Protein AF-A0A7V9G1Q5-F1 (afdb_monomer)

Solvent-accessible surface area (backbone atoms only — not comparable to full-atom values): 4444 Å² total; per-residue (Å²): 132,69,66,67,59,53,56,53,49,53,50,50,54,54,49,52,52,52,53,49,51,52,50,53,52,60,54,56,74,40,44,73,58,48,41,51,54,25,50,74,74,33,95,44,71,66,55,10,53,52,49,38,51,52,47,50,55,51,46,66,75,45,47,89,77,60,61,90,92,54,66,59,81,79,75,101

Radius of gyration: 16.84 Å; Cα contacts (8 Å, |Δi|>4): 30; chains: 1; bounding box: 21×21×59 Å

Mean predicted aligned error: 3.98 Å

Structure (mmCIF, N/CA/C/O backbone):
data_AF-A0A7V9G1Q5-F1
#
_entry.id   AF-A0A7V9G1Q5-F1
#
loop_
_atom_site.group_PDB
_atom_site.id
_atom_site.type_symbol
_atom_site.label_atom_id
_atom_site.label_alt_id
_atom_site.label_comp_id
_atom_site.label_asym_id
_atom_site.label_entity_id
_atom_site.label_seq_id
_atom_site.pdbx_PDB_ins_code
_atom_site.Cartn_x
_atom_site.Cartn_y
_atom_site.Cartn_z
_atom_site.occupancy
_atom_site.B_iso_or_equiv
_atom_site.auth_seq_id
_atom_site.auth_comp_id
_atom_site.auth_asym_id
_atom_site.auth_atom_id
_atom_site.pdbx_PDB_model_num
ATOM 1 N N . MET A 1 1 ? -8.036 -6.290 41.419 1.00 55.12 1 MET A N 1
ATOM 2 C CA . MET A 1 1 ? -7.390 -5.249 40.581 1.00 55.12 1 MET A CA 1
ATOM 3 C C . MET A 1 1 ? -6.679 -5.807 39.336 1.00 55.12 1 MET A C 1
ATOM 5 O O . MET A 1 1 ? -6.103 -5.016 38.604 1.00 55.12 1 MET A O 1
ATOM 9 N N . SER A 1 2 ? -6.750 -7.115 39.036 1.00 62.12 2 SER A N 1
ATOM 10 C CA . SER A 1 2 ? -6.084 -7.709 37.857 1.00 62.12 2 SER A CA 1
ATOM 11 C C . SER A 1 2 ? -6.989 -7.863 36.622 1.00 62.12 2 SER A C 1
ATOM 13 O O . SER A 1 2 ? -6.479 -8.014 35.518 1.00 62.12 2 SER A O 1
ATOM 15 N N . GLU A 1 3 ? -8.315 -7.767 36.771 1.00 63.19 3 GLU A N 1
ATOM 16 C CA . GLU A 1 3 ? -9.273 -7.899 35.655 1.00 63.19 3 GLU A CA 1
ATOM 17 C C . GLU A 1 3 ? -9.288 -6.661 34.737 1.00 63.19 3 GLU A C 1
ATOM 19 O O . GLU A 1 3 ? -9.278 -6.788 33.515 1.00 63.19 3 GLU A O 1
ATOM 24 N N . THR A 1 4 ? -9.167 -5.456 35.304 1.00 68.94 4 THR A N 1
ATOM 25 C CA . THR A 1 4 ? -9.211 -4.182 34.556 1.00 68.94 4 THR A CA 1
ATOM 26 C C . THR A 1 4 ? -8.024 -4.002 33.592 1.00 68.94 4 THR A C 1
ATOM 28 O O . THR A 1 4 ? -8.137 -3.345 32.554 1.00 68.94 4 THR A O 1
ATOM 31 N N . GLY A 1 5 ? -6.869 -4.607 33.901 1.00 76.06 5 GLY A N 1
ATOM 32 C CA . GLY A 1 5 ? -5.690 -4.589 33.026 1.00 76.06 5 GLY A CA 1
ATOM 33 C C . GLY A 1 5 ? -5.866 -5.451 31.773 1.00 76.06 5 GLY A C 1
ATOM 34 O O . GLY A 1 5 ? -5.457 -5.043 30.685 1.00 76.06 5 GLY A O 1
ATOM 35 N N . SER A 1 6 ? -6.539 -6.598 31.913 1.00 84.06 6 SER A N 1
ATOM 36 C CA . SER A 1 6 ? -6.829 -7.520 30.810 1.00 84.06 6 SER A CA 1
ATOM 37 C C . SER A 1 6 ? -7.831 -6.924 29.818 1.00 84.06 6 SER A C 1
ATOM 39 O O . SER A 1 6 ? -7.640 -7.025 28.608 1.00 84.06 6 SER A O 1
ATOM 41 N N . GLU A 1 7 ? -8.877 -6.254 30.308 1.00 84.50 7 GLU A N 1
ATOM 42 C CA . GLU A 1 7 ? -9.875 -5.598 29.451 1.00 84.50 7 GLU A CA 1
ATOM 43 C C . GLU A 1 7 ? -9.282 -4.431 28.651 1.00 84.50 7 GLU A C 1
ATOM 45 O O . GLU A 1 7 ? -9.595 -4.245 27.472 1.00 84.50 7 GLU A O 1
ATOM 50 N N . THR A 1 8 ? -8.384 -3.661 29.273 1.00 91.00 8 THR A N 1
ATOM 51 C CA . THR A 1 8 ? -7.716 -2.536 28.607 1.00 91.00 8 THR A CA 1
ATOM 52 C C . THR A 1 8 ? -6.784 -3.027 27.496 1.00 91.00 8 THR A C 1
ATOM 54 O O . THR A 1 8 ? -6.773 -2.453 26.406 1.00 91.00 8 THR A O 1
ATOM 57 N N . GLU A 1 9 ? -6.032 -4.104 27.735 1.00 91.94 9 GLU A N 1
ATOM 58 C CA . GLU A 1 9 ? -5.172 -4.714 26.715 1.00 91.94 9 GLU A CA 1
ATOM 59 C C . GLU A 1 9 ? -5.985 -5.306 25.561 1.00 91.94 9 GLU A C 1
ATOM 61 O O . GLU A 1 9 ? -5.702 -5.021 24.398 1.00 91.94 9 GLU A O 1
ATOM 66 N N . A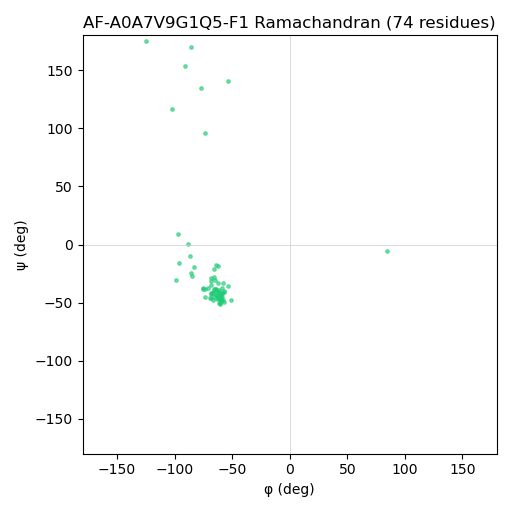LA A 1 10 ? -7.063 -6.034 25.866 1.00 92.81 10 ALA A N 1
ATOM 67 C CA . ALA A 1 10 ? -7.961 -6.569 24.846 1.00 92.81 10 ALA A CA 1
ATOM 68 C C . ALA A 1 10 ? -8.537 -5.458 23.950 1.00 92.81 10 ALA A C 1
ATOM 70 O O . ALA A 1 10 ? -8.600 -5.607 22.727 1.00 92.81 10 ALA A O 1
ATOM 71 N N . ARG A 1 11 ? -8.914 -4.311 24.535 1.00 93.88 11 ARG A N 1
ATOM 72 C CA . ARG A 1 11 ? -9.385 -3.152 23.766 1.00 93.88 11 ARG A CA 1
ATOM 73 C C . ARG A 1 11 ? -8.291 -2.579 22.863 1.00 93.88 11 ARG A C 1
ATOM 75 O O . ARG A 1 11 ? -8.598 -2.260 21.717 1.00 93.88 11 ARG A O 1
ATOM 82 N N . ARG A 1 12 ? -7.051 -2.450 23.350 1.00 94.75 12 ARG A N 1
ATOM 83 C CA . ARG A 1 12 ? -5.915 -1.954 22.551 1.00 94.75 12 ARG A CA 1
ATOM 84 C C . ARG A 1 12 ? -5.638 -2.851 21.351 1.00 94.75 12 ARG A C 1
ATOM 86 O O . ARG A 1 12 ? -5.605 -2.347 20.233 1.00 94.75 12 ARG A O 1
ATOM 93 N N . LEU A 1 13 ? -5.532 -4.160 21.575 1.00 95.19 13 LEU A N 1
ATOM 94 C CA . LEU A 1 13 ? -5.311 -5.146 20.514 1.00 95.19 13 LEU A CA 1
ATOM 95 C C . LEU A 1 13 ? -6.429 -5.110 19.465 1.00 95.19 13 LEU A C 1
ATOM 97 O O . LEU A 1 13 ? -6.164 -5.152 18.267 1.00 95.19 13 LEU A O 1
ATOM 101 N N . ALA A 1 14 ? -7.685 -4.976 19.902 1.00 95.88 14 ALA A N 1
ATOM 102 C CA . ALA A 1 14 ? -8.819 -4.859 18.991 1.00 95.88 14 ALA A CA 1
ATOM 103 C C . ALA A 1 14 ? -8.777 -3.571 18.150 1.00 95.88 14 ALA A C 1
ATOM 105 O O . ALA A 1 14 ? -9.144 -3.601 16.976 1.00 95.88 14 ALA A O 1
ATOM 106 N N . THR A 1 15 ? -8.353 -2.443 18.727 1.00 95.50 15 THR A N 1
ATOM 107 C CA . THR A 1 15 ? -8.162 -1.192 17.978 1.00 95.50 15 THR A CA 1
ATOM 108 C C . THR A 1 15 ? -7.024 -1.331 16.971 1.00 95.50 15 THR A C 1
ATOM 110 O O . THR A 1 15 ? -7.231 -1.053 15.796 1.00 95.50 15 THR A O 1
ATOM 113 N N . GLU A 1 16 ? -5.874 -1.859 17.392 1.00 95.06 16 GLU A N 1
ATOM 114 C CA . GLU A 1 16 ? -4.714 -2.063 16.519 1.00 95.06 16 GLU A CA 1
ATOM 115 C C . GLU A 1 16 ? -5.047 -2.974 15.327 1.00 95.06 16 GLU A C 1
ATOM 117 O O . GLU A 1 16 ? -4.690 -2.674 14.189 1.00 95.06 16 GLU A O 1
ATOM 122 N N . ALA A 1 17 ? -5.793 -4.056 15.565 1.00 96.12 17 ALA A N 1
ATOM 123 C CA . ALA A 1 17 ? -6.250 -4.947 14.505 1.00 96.12 17 ALA A CA 1
ATOM 124 C C . ALA A 1 17 ? -7.165 -4.231 13.497 1.00 96.12 17 ALA A C 1
ATOM 126 O O . ALA A 1 17 ? -7.035 -4.444 12.294 1.00 96.12 17 ALA A O 1
ATOM 127 N N . ARG A 1 18 ? -8.072 -3.362 13.964 1.00 96.38 18 ARG A N 1
ATOM 128 C CA . ARG A 1 18 ? -8.954 -2.579 13.082 1.00 96.38 18 ARG A CA 1
ATOM 129 C C . ARG A 1 18 ? -8.179 -1.560 12.258 1.00 96.38 18 ARG A C 1
ATOM 131 O O . ARG A 1 18 ? -8.467 -1.411 11.075 1.00 96.38 18 ARG A O 1
ATOM 138 N N . ASP A 1 19 ? -7.216 -0.880 12.868 1.00 96.12 19 ASP A N 1
ATOM 139 C CA . ASP A 1 19 ? -6.389 0.110 12.178 1.00 96.12 19 ASP A CA 1
ATOM 140 C C . ASP A 1 19 ? -5.512 -0.556 11.116 1.00 96.12 19 ASP A C 1
ATOM 142 O O . ASP A 1 19 ? -5.417 -0.061 9.993 1.00 96.12 19 ASP A O 1
ATOM 146 N N . ARG A 1 20 ? -4.956 -1.732 11.431 1.00 97.25 20 ARG A N 1
ATOM 147 C CA . ARG A 1 20 ? -4.228 -2.553 10.465 1.00 97.25 20 ARG A CA 1
ATOM 148 C C . ARG A 1 20 ? -5.105 -2.962 9.280 1.00 97.25 20 ARG A C 1
ATOM 150 O O . ARG A 1 20 ? -4.675 -2.794 8.146 1.00 97.25 20 ARG A O 1
ATOM 157 N N . VAL A 1 21 ? -6.315 -3.469 9.532 1.00 97.81 21 VAL A N 1
ATOM 158 C CA . VAL A 1 21 ? -7.249 -3.871 8.462 1.00 97.81 21 VAL A CA 1
ATOM 159 C C . VAL A 1 21 ? -7.583 -2.686 7.559 1.00 97.81 21 VAL A C 1
ATOM 161 O O . VAL A 1 21 ? -7.484 -2.812 6.345 1.00 97.81 21 VAL A O 1
ATOM 164 N N . ARG A 1 22 ? -7.896 -1.519 8.135 1.00 97.06 22 ARG A N 1
ATOM 165 C CA . ARG A 1 22 ? -8.173 -0.301 7.354 1.00 97.06 22 ARG A CA 1
ATOM 166 C C . ARG A 1 22 ? -6.994 0.098 6.472 1.00 97.06 22 ARG A C 1
ATOM 168 O O . ARG A 1 22 ? -7.182 0.393 5.300 1.00 97.06 22 ARG A O 1
ATOM 175 N N . PHE A 1 23 ? -5.780 0.072 7.019 1.00 98.31 23 PHE A N 1
ATOM 176 C CA . PHE A 1 23 ? -4.574 0.346 6.243 1.00 98.31 23 PHE A CA 1
ATOM 177 C C . PHE A 1 23 ? -4.383 -0.657 5.094 1.00 98.31 23 PHE A C 1
ATOM 179 O O . PHE A 1 23 ? -4.064 -0.244 3.983 1.00 98.31 23 PHE A O 1
ATOM 186 N N . GLU A 1 24 ? -4.576 -1.956 5.343 1.00 98.25 24 GLU A N 1
ATOM 187 C CA . GLU A 1 24 ? -4.459 -2.993 4.310 1.00 98.25 24 GLU A CA 1
ATOM 188 C C . GLU A 1 24 ? -5.498 -2.787 3.192 1.00 98.25 24 GLU A C 1
ATOM 190 O O . GLU A 1 24 ? -5.137 -2.834 2.015 1.00 98.25 24 GLU A O 1
ATOM 195 N N . GLU A 1 25 ? -6.753 -2.484 3.537 1.00 98.25 25 GLU A N 1
ATOM 196 C CA . GLU A 1 25 ? -7.822 -2.168 2.578 1.00 98.25 25 GLU A CA 1
ATOM 197 C C . GLU A 1 25 ? -7.486 -0.932 1.728 1.00 98.25 25 GLU A C 1
ATOM 199 O O . GLU A 1 25 ? -7.512 -1.000 0.494 1.00 98.25 25 GLU A O 1
ATOM 204 N N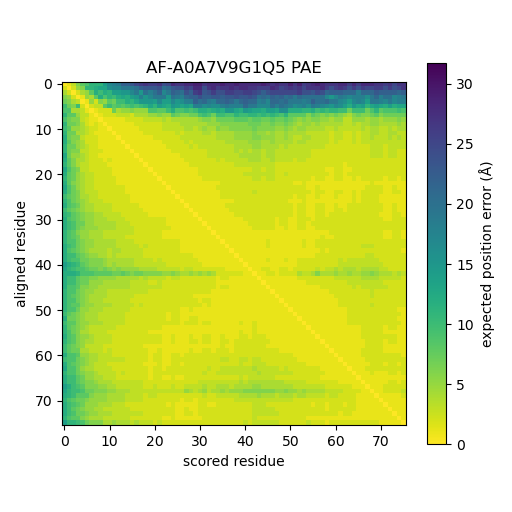 . ASP A 1 26 ? -7.107 0.175 2.371 1.00 98.06 26 ASP A N 1
ATOM 205 C CA . ASP A 1 26 ? -6.772 1.427 1.688 1.00 98.06 26 ASP A CA 1
ATOM 206 C C . ASP A 1 26 ? -5.531 1.270 0.791 1.00 98.06 26 ASP A C 1
ATOM 208 O O . ASP A 1 26 ? -5.480 1.805 -0.320 1.00 98.06 26 ASP A O 1
ATOM 212 N N . ALA A 1 27 ? -4.527 0.507 1.236 1.00 98.19 27 ALA A N 1
ATOM 213 C CA . ALA A 1 27 ? -3.319 0.252 0.459 1.00 98.19 27 ALA A CA 1
ATOM 214 C C . ALA A 1 27 ? -3.616 -0.623 -0.767 1.00 98.19 27 ALA A C 1
ATOM 216 O O . ALA A 1 27 ? -3.122 -0.341 -1.863 1.00 98.19 27 ALA A O 1
ATOM 217 N N . LEU A 1 28 ? -4.434 -1.671 -0.622 1.00 98.12 28 LEU A N 1
ATOM 218 C CA . LEU A 1 28 ? -4.822 -2.545 -1.735 1.00 98.12 28 LEU A CA 1
ATOM 219 C C . LEU A 1 28 ? -5.724 -1.833 -2.752 1.00 98.12 28 LEU A C 1
ATOM 221 O O . LEU A 1 28 ? -5.637 -2.122 -3.948 1.00 98.12 28 LEU A O 1
ATOM 225 N N . ALA A 1 29 ? -6.511 -0.842 -2.326 1.00 98.19 29 ALA A N 1
ATOM 226 C CA . ALA A 1 29 ? -7.266 0.023 -3.234 1.00 98.19 29 ALA A CA 1
ATOM 227 C C . ALA A 1 29 ? -6.362 0.850 -4.177 1.00 98.19 29 ALA A C 1
ATOM 229 O O . ALA A 1 29 ? -6.812 1.319 -5.224 1.00 98.19 29 ALA A O 1
ATOM 230 N N . LEU A 1 30 ? -5.072 1.007 -3.850 1.00 97.94 30 LEU A N 1
ATOM 231 C CA . LEU A 1 30 ? -4.077 1.661 -4.706 1.00 97.94 30 LEU A CA 1
ATOM 232 C C . LEU A 1 30 ? -3.377 0.703 -5.686 1.00 97.94 30 LEU A C 1
ATOM 234 O O . LEU A 1 30 ? -2.547 1.167 -6.46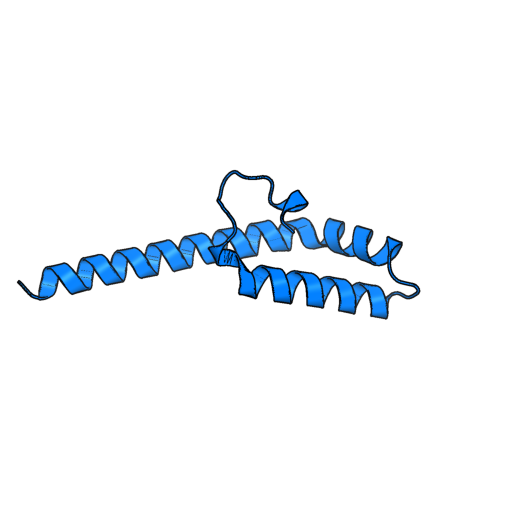9 1.00 97.94 30 LEU A O 1
ATOM 238 N N . SER A 1 31 ? -3.712 -0.590 -5.696 1.00 97.94 31 SER A N 1
ATOM 239 C CA . SER A 1 31 ? -3.013 -1.631 -6.471 1.00 97.94 31 SER A CA 1
ATOM 240 C C . SER A 1 31 ? -2.818 -1.288 -7.948 1.00 97.94 31 SER A C 1
ATOM 242 O O . SER A 1 31 ? -1.690 -1.332 -8.436 1.00 97.94 31 SER A O 1
ATOM 244 N N . ASP A 1 32 ? -3.860 -0.831 -8.643 1.00 98.00 32 ASP A N 1
ATOM 245 C CA . ASP A 1 32 ? -3.763 -0.412 -10.049 1.00 98.00 32 ASP A CA 1
ATOM 246 C C . ASP A 1 32 ? -2.822 0.785 -10.262 1.00 98.00 32 ASP A C 1
ATOM 248 O O . ASP A 1 32 ? -2.190 0.935 -11.310 1.00 98.00 32 ASP A O 1
ATOM 252 N N . GLN A 1 33 ? -2.741 1.700 -9.294 1.00 97.94 33 GLN A N 1
ATOM 253 C CA . GLN A 1 33 ? -1.822 2.839 -9.359 1.00 97.94 33 GLN A CA 1
ATOM 254 C C . GLN A 1 33 ? -0.384 2.395 -9.109 1.00 97.94 33 GLN A C 1
ATOM 256 O O . GLN A 1 33 ? 0.497 2.777 -9.878 1.00 97.94 33 GLN A O 1
ATOM 261 N N . VAL A 1 34 ? -0.161 1.564 -8.090 1.00 98.31 34 VAL A N 1
ATOM 262 C CA . VAL A 1 34 ? 1.158 1.002 -7.772 1.00 98.31 34 VAL A CA 1
ATOM 263 C C . VAL A 1 34 ? 1.674 0.180 -8.948 1.00 98.31 34 VAL A C 1
ATOM 265 O O . VAL A 1 34 ? 2.793 0.404 -9.402 1.00 98.31 34 VAL A O 1
ATOM 268 N N . TYR A 1 35 ? 0.838 -0.691 -9.517 1.00 98.50 35 TYR A N 1
ATOM 269 C CA . TYR A 1 35 ? 1.200 -1.479 -10.690 1.00 98.50 35 TYR A CA 1
ATOM 270 C C . TYR A 1 35 ? 1.542 -0.594 -11.887 1.00 98.50 35 TYR A C 1
ATOM 272 O O . TYR A 1 35 ? 2.547 -0.821 -12.558 1.00 98.50 35 TYR A O 1
ATOM 280 N N . ARG A 1 36 ? 0.756 0.463 -12.144 1.00 98.25 36 ARG A N 1
ATOM 281 C CA . ARG A 1 36 ? 1.090 1.428 -13.199 1.00 98.25 36 ARG A CA 1
ATOM 282 C C . ARG A 1 36 ? 2.455 2.051 -12.961 1.00 98.25 36 ARG A C 1
ATOM 284 O O . ARG A 1 36 ? 3.243 2.067 -13.894 1.00 98.25 36 ARG A O 1
ATOM 291 N N . VAL A 1 37 ? 2.764 2.527 -11.756 1.00 98.25 37 VAL A N 1
ATOM 292 C CA . VAL A 1 37 ? 4.093 3.083 -11.447 1.00 98.25 37 VAL A CA 1
ATOM 293 C C . VAL A 1 37 ? 5.183 2.033 -11.667 1.00 98.25 37 VAL A C 1
ATOM 295 O O . VAL A 1 37 ? 6.141 2.307 -12.385 1.00 98.25 37 VAL A O 1
ATOM 298 N N . ALA A 1 38 ? 5.002 0.814 -11.157 1.00 98.38 38 ALA A N 1
ATOM 299 C CA . ALA A 1 38 ? 5.949 -0.282 -11.346 1.00 98.38 38 ALA A CA 1
ATOM 300 C C . ALA A 1 38 ? 6.197 -0.584 -12.834 1.00 98.38 38 ALA A C 1
ATOM 302 O O . ALA A 1 38 ? 7.341 -0.744 -13.246 1.00 98.38 38 ALA A O 1
ATOM 303 N N . ARG A 1 39 ? 5.156 -0.551 -13.676 1.00 98.31 39 ARG A N 1
ATOM 304 C CA . ARG A 1 39 ? 5.264 -0.733 -15.134 1.00 98.31 39 ARG A CA 1
ATOM 305 C C . ARG A 1 39 ? 6.023 0.369 -15.868 1.00 98.31 39 ARG A C 1
ATOM 307 O O . ARG A 1 39 ? 6.480 0.111 -16.975 1.00 98.31 39 ARG A O 1
ATOM 314 N N . HIS A 1 40 ? 6.147 1.564 -15.293 1.00 98.19 40 HIS A N 1
ATOM 315 C CA . HIS A 1 40 ? 7.009 2.614 -15.850 1.00 98.19 40 HIS A CA 1
ATOM 316 C C . HIS A 1 40 ? 8.475 2.448 -15.427 1.00 98.19 40 HIS A C 1
ATOM 318 O O . HIS A 1 40 ? 9.352 3.028 -16.061 1.00 98.19 40 HIS A O 1
ATOM 324 N N . LEU A 1 41 ? 8.738 1.697 -14.353 1.00 98.06 41 LEU A N 1
ATOM 325 C CA . LEU A 1 41 ? 10.076 1.502 -13.786 1.00 98.06 41 LEU A CA 1
ATOM 326 C C . LEU A 1 41 ? 10.726 0.184 -14.228 1.00 98.06 41 LEU A C 1
ATOM 328 O O . LEU A 1 41 ? 11.948 0.110 -14.318 1.00 98.06 41 LEU A O 1
ATOM 332 N N . ALA A 1 42 ? 9.921 -0.845 -14.483 1.00 98.12 42 ALA A N 1
ATOM 333 C CA . ALA A 1 42 ? 10.362 -2.177 -14.875 1.00 98.12 42 ALA A CA 1
ATOM 334 C C . ALA A 1 42 ? 10.466 -2.343 -16.401 1.00 98.12 42 ALA A C 1
ATOM 336 O O . ALA A 1 42 ? 9.746 -1.690 -17.161 1.00 98.12 42 ALA A O 1
ATOM 337 N N . GLY A 1 43 ? 11.336 -3.253 -16.851 1.00 97.25 43 GLY A N 1
ATOM 338 C CA . GLY A 1 43 ? 11.527 -3.582 -18.265 1.00 97.25 43 GLY A CA 1
ATOM 339 C C . GLY A 1 43 ? 10.550 -4.640 -18.783 1.00 97.25 43 GLY A C 1
ATOM 340 O O . GLY A 1 43 ? 10.257 -4.667 -19.980 1.00 97.25 43 GLY A O 1
ATOM 341 N N . SER A 1 44 ? 10.007 -5.481 -17.899 1.00 98.44 44 SER A N 1
ATOM 342 C CA . SER A 1 44 ? 8.996 -6.487 -18.238 1.00 98.44 44 SE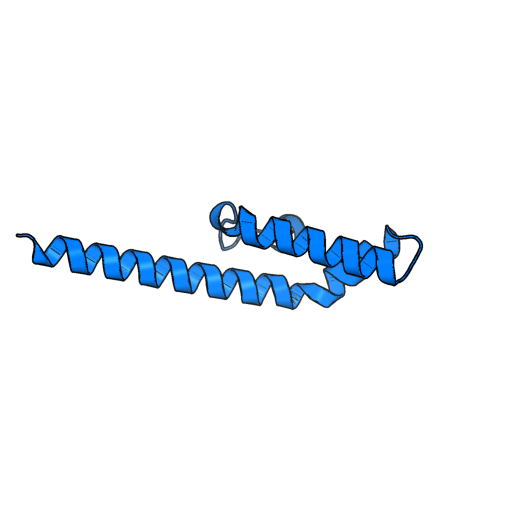R A CA 1
ATOM 343 C C . SER A 1 44 ? 7.725 -6.385 -17.390 1.00 98.44 44 SER A C 1
ATOM 345 O O . SER A 1 44 ? 7.584 -5.566 -16.478 1.00 98.44 44 SER A O 1
ATOM 347 N N . ARG A 1 45 ? 6.745 -7.227 -17.735 1.00 98.25 45 ARG A N 1
ATOM 348 C CA . ARG A 1 45 ? 5.542 -7.408 -16.925 1.00 98.25 45 ARG A CA 1
ATOM 349 C C . ARG A 1 45 ? 5.868 -8.113 -15.607 1.00 98.25 45 ARG A C 1
ATOM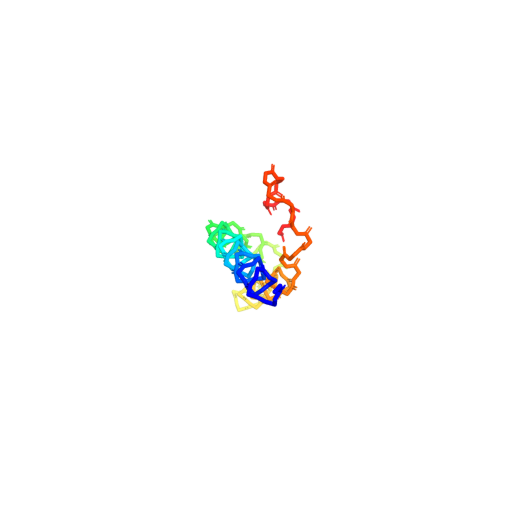 351 O O . ARG A 1 45 ? 5.373 -7.648 -14.585 1.00 98.25 45 ARG A O 1
ATOM 358 N N . GLU A 1 46 ? 6.651 -9.193 -15.640 1.00 98.56 46 GLU A N 1
ATOM 359 C CA . GLU A 1 46 ? 6.998 -9.949 -14.429 1.00 98.56 46 GLU A CA 1
ATOM 360 C C . GLU A 1 46 ? 7.773 -9.072 -13.443 1.00 98.56 46 GLU A C 1
ATOM 362 O O . GLU A 1 46 ? 7.389 -8.969 -12.284 1.00 98.56 46 GLU A O 1
ATOM 367 N N . GLU A 1 47 ? 8.773 -8.330 -13.926 1.00 98.69 47 GLU A N 1
ATOM 368 C CA . GLU A 1 47 ? 9.570 -7.423 -13.090 1.00 98.69 47 GLU A CA 1
ATOM 369 C C . GLU A 1 47 ? 8.713 -6.356 -12.385 1.00 98.69 47 GLU A C 1
ATOM 371 O O . GLU A 1 47 ? 9.008 -5.949 -11.262 1.00 98.69 4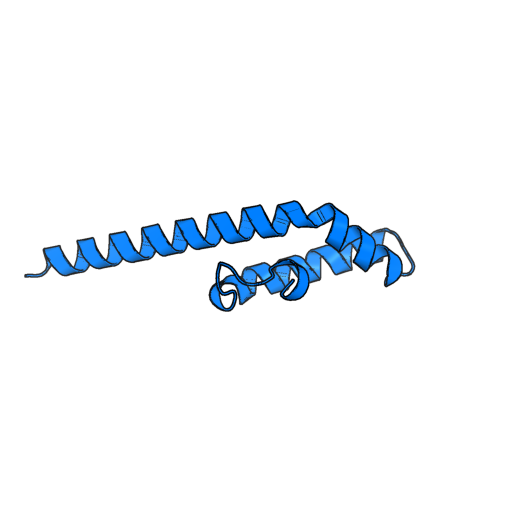7 GLU A O 1
ATOM 376 N N . ALA A 1 48 ? 7.630 -5.895 -13.019 1.00 98.69 48 ALA A N 1
ATOM 377 C CA . ALA A 1 48 ? 6.712 -4.943 -12.402 1.00 98.69 48 ALA A CA 1
ATOM 378 C C . ALA A 1 48 ? 5.805 -5.580 -11.346 1.00 98.69 48 ALA A C 1
ATOM 380 O O . ALA A 1 48 ? 5.485 -4.932 -10.348 1.00 98.69 48 ALA A O 1
ATOM 381 N N . GLU A 1 49 ? 5.360 -6.817 -11.577 1.00 98.56 49 GLU A N 1
ATOM 382 C CA . GLU A 1 49 ? 4.584 -7.579 -10.597 1.00 98.56 49 GLU A CA 1
ATOM 383 C C . GLU A 1 49 ? 5.443 -7.857 -9.356 1.00 98.56 49 GLU A C 1
ATOM 385 O O . GLU A 1 49 ? 4.985 -7.608 -8.240 1.00 98.56 49 GLU A O 1
ATOM 390 N N . ASP A 1 50 ? 6.707 -8.238 -9.545 1.00 98.62 50 ASP A N 1
ATOM 391 C CA . ASP A 1 50 ? 7.668 -8.445 -8.458 1.00 98.62 50 ASP A CA 1
ATOM 392 C C . ASP A 1 50 ? 7.949 -7.144 -7.692 1.00 98.62 50 ASP A C 1
ATOM 394 O O . ASP A 1 50 ? 7.871 -7.110 -6.463 1.00 98.62 50 ASP A O 1
ATOM 398 N N . LEU 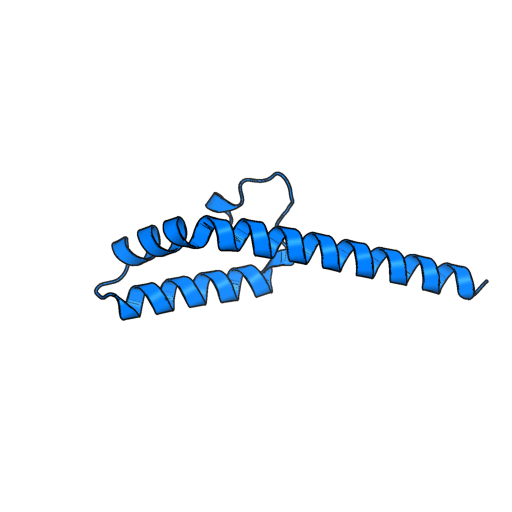A 1 51 ? 8.194 -6.033 -8.398 1.00 98.62 51 LEU A N 1
ATOM 399 C CA . LEU A 1 51 ? 8.419 -4.725 -7.773 1.00 98.62 51 LEU A CA 1
ATOM 400 C C . LEU A 1 51 ? 7.210 -4.263 -6.942 1.00 98.62 51 LEU A C 1
ATOM 402 O O . LEU A 1 51 ? 7.373 -3.743 -5.835 1.00 98.62 51 LEU A O 1
ATOM 406 N N . MET A 1 52 ? 5.995 -4.457 -7.458 1.00 98.38 52 MET A N 1
ATOM 407 C CA . MET A 1 52 ? 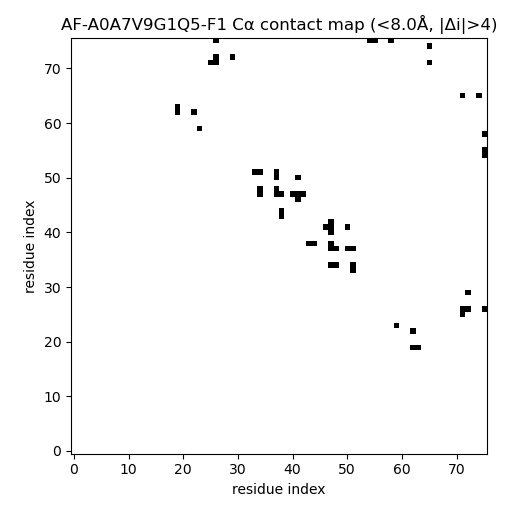4.757 -4.167 -6.734 1.00 98.38 52 MET A CA 1
ATOM 408 C C . MET A 1 52 ? 4.633 -5.036 -5.477 1.00 98.38 52 MET A C 1
ATOM 410 O O . MET A 1 52 ? 4.304 -4.519 -4.408 1.00 98.38 52 MET A O 1
ATOM 414 N N . GLN A 1 53 ? 4.903 -6.339 -5.583 1.00 98.31 53 GLN A N 1
ATOM 415 C CA . GLN A 1 53 ? 4.861 -7.251 -4.439 1.00 98.31 53 GLN A CA 1
ATOM 416 C C . GLN A 1 53 ? 5.865 -6.842 -3.358 1.00 98.31 53 GLN A C 1
ATOM 418 O O . GLN A 1 53 ? 5.504 -6.778 -2.182 1.00 98.31 53 GLN A O 1
ATOM 423 N N . ASP A 1 54 ? 7.089 -6.484 -3.743 1.00 98.62 54 ASP A N 1
ATOM 424 C CA . ASP A 1 54 ? 8.120 -5.995 -2.828 1.00 98.62 54 ASP A CA 1
ATOM 425 C C . ASP A 1 54 ? 7.709 -4.697 -2.122 1.00 98.62 54 ASP A C 1
ATOM 427 O O . ASP A 1 54 ? 7.949 -4.539 -0.916 1.00 98.62 54 ASP A O 1
ATOM 431 N N . ALA A 1 55 ? 7.069 -3.774 -2.846 1.00 98.44 55 ALA A N 1
ATOM 432 C CA . ALA A 1 55 ? 6.536 -2.539 -2.282 1.00 98.44 55 ALA A CA 1
ATOM 433 C C . ALA A 1 55 ? 5.470 -2.834 -1.215 1.00 98.44 55 ALA A C 1
ATOM 435 O O . ALA A 1 55 ? 5.600 -2.380 -0.076 1.00 98.44 55 ALA A O 1
ATOM 436 N N . TYR A 1 56 ? 4.482 -3.678 -1.526 1.00 98.50 56 TYR A N 1
ATOM 437 C CA . TYR A 1 56 ? 3.459 -4.081 -0.557 1.00 98.50 56 TYR A CA 1
ATOM 438 C C . TYR A 1 56 ? 4.036 -4.865 0.624 1.00 98.50 56 TYR A C 1
ATOM 440 O O . TYR A 1 56 ? 3.652 -4.627 1.769 1.00 98.50 56 TYR A O 1
ATOM 448 N N . ALA A 1 57 ? 5.012 -5.745 0.395 1.00 98.62 57 ALA A N 1
ATOM 449 C CA . ALA A 1 57 ? 5.677 -6.476 1.467 1.00 98.62 57 ALA A CA 1
ATOM 450 C C . ALA A 1 57 ? 6.391 -5.524 2.441 1.00 98.62 57 ALA A C 1
ATOM 452 O O . ALA A 1 57 ? 6.365 -5.737 3.655 1.00 98.62 57 ALA A O 1
ATOM 453 N N . ARG A 1 58 ? 7.019 -4.453 1.936 1.00 98.44 58 ARG A N 1
ATOM 454 C CA . ARG A 1 58 ? 7.614 -3.397 2.773 1.00 98.44 58 ARG A CA 1
ATOM 455 C C . ARG A 1 58 ? 6.539 -2.585 3.490 1.00 98.44 58 ARG A C 1
ATOM 457 O O . ARG A 1 58 ? 6.660 -2.393 4.697 1.00 98.44 58 ARG A O 1
ATOM 464 N N . ALA A 1 59 ? 5.485 -2.180 2.788 1.00 98.31 59 ALA A N 1
ATOM 465 C CA . ALA A 1 59 ? 4.372 -1.427 3.354 1.00 98.31 59 ALA A CA 1
ATOM 466 C C . ALA A 1 59 ? 3.714 -2.172 4.526 1.00 98.31 59 ALA A C 1
ATOM 468 O O . ALA A 1 59 ? 3.587 -1.624 5.618 1.00 98.31 59 ALA A O 1
ATOM 469 N N . PHE A 1 60 ? 3.381 -3.452 4.348 1.00 98.00 60 PHE A N 1
ATOM 470 C CA . PHE A 1 60 ? 2.730 -4.263 5.378 1.00 98.00 60 PHE A CA 1
ATOM 471 C C . PHE A 1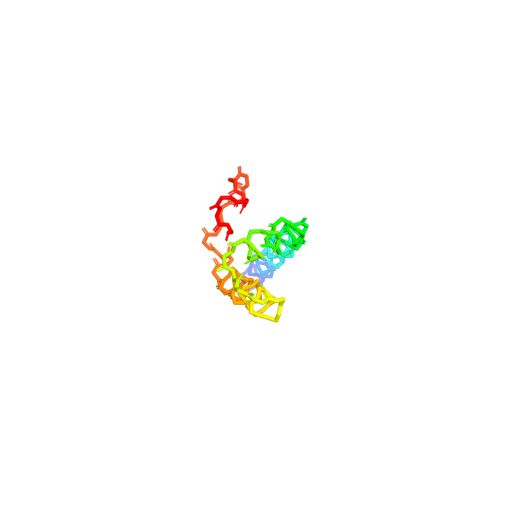 60 ? 3.640 -4.562 6.571 1.00 98.00 60 PHE A C 1
ATOM 473 O O . PHE A 1 60 ? 3.162 -4.629 7.701 1.00 98.00 60 PHE A O 1
ATOM 480 N N . ARG A 1 61 ? 4.960 -4.676 6.372 1.00 98.19 61 ARG A N 1
ATOM 481 C CA . ARG A 1 61 ? 5.911 -4.752 7.498 1.00 98.19 61 ARG A CA 1
ATOM 482 C C . ARG A 1 61 ? 6.006 -3.433 8.268 1.00 98.19 61 ARG A C 1
ATOM 484 O O . ARG A 1 61 ? 6.156 -3.456 9.487 1.00 98.19 61 ARG A O 1
ATOM 491 N N . SER A 1 62 ? 5.898 -2.305 7.571 1.00 97.81 62 SER A N 1
ATOM 492 C CA . SER A 1 62 ? 6.074 -0.958 8.127 1.00 97.81 62 SER A CA 1
ATOM 493 C C . SER A 1 62 ? 4.763 -0.260 8.502 1.00 97.81 62 SER A C 1
ATOM 495 O O . SER A 1 62 ? 4.796 0.922 8.843 1.00 97.81 62 SER A O 1
ATOM 497 N N . TRP A 1 63 ? 3.622 -0.955 8.473 1.00 97.88 63 TRP A N 1
ATOM 498 C CA . TRP A 1 63 ? 2.288 -0.349 8.590 1.00 97.88 63 TRP A CA 1
ATOM 499 C C . TRP A 1 63 ? 2.118 0.546 9.828 1.00 97.88 63 TRP A C 1
ATOM 501 O O . TRP A 1 63 ? 1.498 1.598 9.751 1.00 97.88 63 TRP A O 1
ATOM 511 N N . ARG A 1 64 ? 2.744 0.185 10.958 1.00 97.12 64 ARG A N 1
ATOM 512 C CA . ARG A 1 64 ? 2.691 0.963 12.211 1.00 97.12 64 ARG A CA 1
ATOM 513 C C . ARG A 1 64 ? 3.319 2.357 12.114 1.00 97.12 64 ARG A C 1
ATOM 515 O O . ARG A 1 64 ? 3.104 3.176 12.997 1.00 97.12 64 ARG A O 1
ATOM 522 N N . SER A 1 65 ? 4.135 2.607 11.091 1.00 97.19 65 SER A N 1
ATOM 523 C CA . SER A 1 65 ? 4.732 3.924 10.833 1.00 97.19 65 SER A CA 1
ATOM 524 C C . SER A 1 65 ? 3.837 4.838 9.994 1.00 97.19 65 SER A C 1
ATOM 526 O O . SER A 1 65 ? 4.134 6.025 9.865 1.00 97.19 65 SER A O 1
ATOM 528 N N . PHE A 1 66 ? 2.753 4.306 9.424 1.00 97.75 66 PHE A N 1
ATOM 529 C CA . PHE A 1 66 ? 1.754 5.109 8.739 1.00 97.75 66 PHE A CA 1
ATOM 530 C C . PHE A 1 66 ? 0.856 5.814 9.759 1.00 97.75 66 PHE A C 1
ATOM 532 O O . PHE A 1 66 ? 0.359 5.205 10.706 1.00 97.75 66 PHE A O 1
ATOM 539 N N . THR A 1 67 ? 0.608 7.101 9.529 1.00 95.25 67 THR A N 1
ATOM 540 C CA . THR A 1 67 ? -0.325 7.896 10.332 1.00 95.25 67 THR A CA 1
ATOM 541 C C . THR A 1 67 ? -1.636 8.064 9.560 1.00 95.25 67 THR A C 1
ATOM 543 O O . THR A 1 67 ? -1.629 8.714 8.507 1.00 95.25 67 THR A O 1
ATOM 546 N N . PRO A 1 68 ? -2.773 7.544 10.061 1.00 92.50 68 PRO A N 1
ATOM 547 C CA . PRO A 1 68 ? -4.074 7.727 9.423 1.00 92.50 68 PRO A CA 1
ATOM 548 C C . PRO A 1 68 ? -4.410 9.201 9.166 1.00 92.50 68 PRO A C 1
ATOM 550 O O . PRO A 1 68 ? -4.117 10.073 9.983 1.00 92.50 68 PRO A O 1
ATOM 553 N N . GLY A 1 69 ? -5.027 9.482 8.016 1.00 93.00 69 GLY A N 1
ATOM 554 C CA . GLY A 1 69 ? -5.334 10.847 7.568 1.00 93.00 69 GLY A CA 1
ATOM 555 C C . GLY A 1 69 ? -4.188 11.554 6.833 1.00 93.00 69 GLY A C 1
ATOM 556 O O . GLY A 1 69 ? -4.399 12.637 6.292 1.00 93.00 69 GLY A O 1
ATOM 557 N N . THR A 1 70 ? -2.997 10.949 6.763 1.00 96.12 70 THR A N 1
ATOM 558 C CA . THR A 1 70 ? -1.925 11.401 5.862 1.00 96.12 70 THR A CA 1
ATOM 559 C C . THR A 1 70 ? -2.080 10.800 4.461 1.00 96.12 70 THR A C 1
ATOM 561 O O . THR A 1 70 ? -2.920 9.931 4.220 1.00 96.12 70 THR A O 1
ATOM 564 N N . ASN A 1 71 ? -1.296 11.288 3.498 1.00 97.12 71 ASN A N 1
ATOM 565 C CA . ASN A 1 71 ? -1.383 10.837 2.112 1.00 97.12 71 ASN A CA 1
ATOM 566 C C . ASN A 1 71 ? -0.780 9.431 1.947 1.00 97.12 71 ASN A C 1
ATOM 568 O O . ASN A 1 71 ? 0.425 9.293 1.736 1.00 97.12 71 ASN A O 1
ATOM 572 N N . LEU A 1 72 ? -1.633 8.402 1.993 1.00 97.25 72 LEU A N 1
ATOM 573 C CA . LEU A 1 72 ? -1.220 7.006 1.830 1.00 97.25 72 LEU A CA 1
ATOM 574 C C . LEU A 1 72 ? -0.529 6.747 0.488 1.00 97.25 72 LEU A C 1
ATOM 576 O O . LEU A 1 72 ? 0.451 6.020 0.453 1.00 97.25 72 LEU A O 1
ATOM 580 N N . ARG A 1 73 ? -0.975 7.382 -0.602 1.00 96.38 73 ARG A N 1
ATOM 581 C CA . ARG A 1 73 ? -0.362 7.217 -1.930 1.00 96.38 73 ARG A CA 1
ATOM 582 C C . ARG A 1 73 ? 1.075 7.741 -1.995 1.00 96.38 73 ARG A C 1
ATOM 584 O O . ARG A 1 73 ? 1.835 7.274 -2.825 1.00 96.38 73 ARG A O 1
ATOM 591 N N . ALA A 1 74 ? 1.411 8.761 -1.210 1.00 97.00 74 ALA A N 1
ATOM 592 C CA . ALA A 1 74 ? 2.772 9.292 -1.157 1.00 97.00 74 ALA A CA 1
ATOM 593 C C . ALA A 1 74 ? 3.661 8.516 -0.175 1.00 97.00 74 ALA A C 1
ATOM 595 O O . ALA A 1 74 ? 4.880 8.529 -0.315 1.00 97.00 74 ALA A O 1
ATOM 596 N N . TRP A 1 75 ? 3.050 7.913 0.847 1.00 97.75 75 TRP A N 1
ATOM 597 C CA . TRP A 1 75 ? 3.742 7.066 1.812 1.00 97.75 75 TRP A CA 1
ATOM 598 C C . TRP A 1 75 ? 4.075 5.685 1.226 1.00 97.75 75 TRP A C 1
ATOM 600 O O . TRP A 1 75 ? 5.142 5.150 1.520 1.00 97.75 75 TRP A O 1
ATOM 610 N N . LEU A 1 76 ? 3.154 5.135 0.426 1.00 95.19 76 LEU A N 1
ATOM 611 C CA . LEU A 1 76 ? 3.284 3.876 -0.310 1.00 95.19 76 LEU A CA 1
ATOM 612 C C . LEU A 1 76 ? 4.164 4.046 -1.553 1.00 95.19 76 LEU A C 1
ATOM 614 O O . LEU A 1 76 ? 5.025 3.165 -1.767 1.00 95.19 76 LEU A O 1
#

pLDDT: mean 94.73, std 8.5, range [55.12, 98.69]

Secondary structure (DSSP, 8-state):
--HHHHHHHHHHHHHHHHHHHHHHHHHHTTHHHHHHHHHHH-SSHHHHHHHHHHHHHHHHHSGGGPPTTS-HHHH-

Sequence (76 aa):
MSETGSETEARRLATEARDRVRFEEDALALSDQVYRVARHLAGSREEAEDLMQDAYARAFRSWRSFTPGTNLRAWL

Nearest PDB structures (foldseek):
  6kop-assembly1_F  TM=9.584E-01  e=5.151E-03  Mycobacterium tuberculosis H37Rv
  6kon-assembly1_F  TM=9.650E-01  e=2.227E-02  Mycobacterium tuberculosis H37Rv
  1h3l-assembly1_A  TM=9.644E-01  e=4.053E-02  Streptomyces coelicolor A3(2)
  6koq-assembly1_F  TM=9.105E-01  e=3.548E-02  Mycobacterium tuberculosis H37Rv
  8z6g-assembly1_B  TM=8.213E-01  e=9.885E-01  Pseudomonas aeruginosa

Foldseek 3Di:
DPPVVVVVVVVVVVVVVVLLVVLLVVLVVCLVVQLVVLVVVDPDSVSSVVVSVVVVVVCSVCVVVDDPPDDSVVVD